Protein AF-A0A3C1H1U1-F1 (afdb_monomer_lite)

Sequence (69 aa):
MLIYNREPQGFIEVWMTNEEQETIDRKELTAQILEDAGHPKKCKVVYFLSGSANLTECMSSLLRKNVRT

Foldseek 3Di:
DDWADPVVVQEIEAEDEPVRVVVDDPVVVQVVVCVVVVHVPRYYYDYDYPYPDPPVVVVVVVVVVVPPD

Secondary structure (DSSP, 8-state):
-EEEEEGGGTEEEEEE-HHHHHHS-HHHHHHHHHHHTS-TTT-EEEEEE-SSS-HHHHHHHHHHHH---

Structure (mmCIF, N/CA/C/O backbone):
data_AF-A0A3C1H1U1-F1
#
_entry.id   AF-A0A3C1H1U1-F1
#
loop_
_atom_site.group_PDB
_atom_site.id
_atom_site.type_symbol
_atom_site.label_atom_id
_atom_site.label_alt_id
_atom_site.label_comp_id
_atom_site.label_asym_id
_atom_site.label_entity_id
_atom_site.label_seq_id
_atom_site.pdbx_PDB_ins_code
_atom_site.Cartn_x
_atom_site.Cartn_y
_atom_site.Cartn_z
_atom_site.occupancy
_atom_site.B_iso_or_equiv
_atom_site.auth_seq_id
_atom_site.auth_comp_id
_atom_site.auth_asym_id
_atom_site.auth_atom_id
_atom_site.pdbx_PDB_model_num
ATOM 1 N N . MET A 1 1 ? 5.435 9.501 -5.449 1.00 78.12 1 MET A N 1
ATOM 2 C CA . MET A 1 1 ? 4.408 8.972 -4.541 1.00 78.12 1 MET A CA 1
ATOM 3 C C . MET A 1 1 ? 3.583 10.127 -4.007 1.00 78.12 1 MET A C 1
ATOM 5 O O . MET A 1 1 ? 4.152 11.131 -3.594 1.00 78.12 1 MET A O 1
ATOM 9 N N . LEU A 1 2 ? 2.257 10.000 -4.024 1.00 84.62 2 LEU A N 1
ATOM 10 C CA . LEU A 1 2 ? 1.313 10.963 -3.447 1.00 84.62 2 LEU A CA 1
ATOM 11 C C . LEU A 1 2 ? 0.393 10.231 -2.466 1.00 84.62 2 LEU A C 1
ATOM 13 O O . LEU A 1 2 ? -0.123 9.169 -2.798 1.00 84.62 2 LEU A O 1
ATOM 17 N N . ILE A 1 3 ? 0.181 10.790 -1.274 1.00 86.25 3 ILE A N 1
ATOM 18 C CA . ILE A 1 3 ? -0.694 10.211 -0.247 1.00 86.25 3 ILE A CA 1
ATOM 19 C C . ILE A 1 3 ? -1.859 11.170 -0.006 1.00 86.25 3 ILE A C 1
ATOM 21 O O . ILE A 1 3 ? -1.642 12.336 0.325 1.00 86.25 3 ILE A O 1
ATOM 25 N N . TYR A 1 4 ? -3.090 10.684 -0.153 1.00 84.75 4 TYR A N 1
ATOM 26 C CA . TYR A 1 4 ? -4.299 11.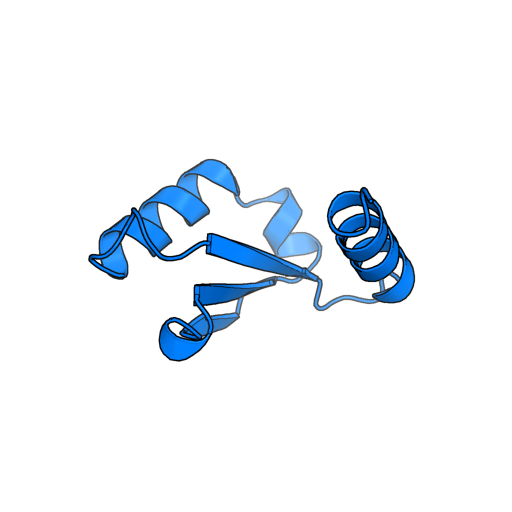440 0.162 1.00 84.75 4 TYR A CA 1
ATOM 27 C C . TYR A 1 4 ? -5.025 10.807 1.337 1.00 84.75 4 TYR A C 1
ATOM 29 O O . TYR A 1 4 ? -5.447 9.650 1.290 1.00 84.75 4 TYR A O 1
ATOM 37 N N . ASN A 1 5 ? -5.229 11.603 2.382 1.00 83.38 5 ASN A N 1
ATOM 38 C CA . ASN A 1 5 ? -6.034 11.185 3.511 1.00 83.38 5 ASN A CA 1
ATOM 39 C C . ASN A 1 5 ? -7.528 11.243 3.136 1.00 83.38 5 ASN A C 1
ATOM 41 O O . ASN A 1 5 ? -8.091 12.317 2.910 1.00 83.38 5 ASN A O 1
ATOM 45 N N . ARG A 1 6 ? -8.164 10.071 3.050 1.00 83.12 6 ARG A N 1
ATOM 46 C CA . ARG A 1 6 ? -9.609 9.900 2.857 1.0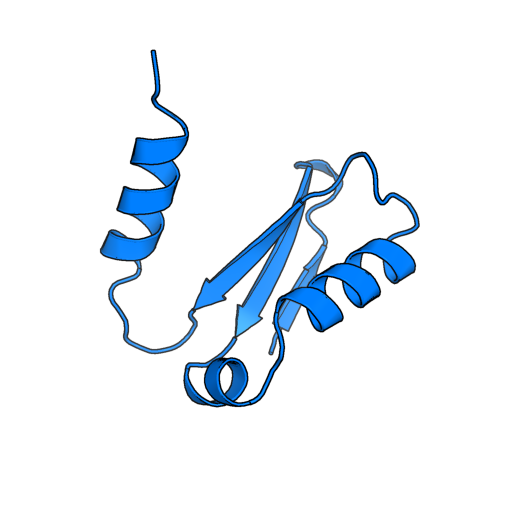0 83.12 6 ARG A CA 1
ATOM 47 C C . ARG A 1 6 ? -10.242 9.225 4.075 1.00 83.12 6 ARG A C 1
ATOM 49 O O . ARG A 1 6 ? -11.236 8.519 3.940 1.00 83.12 6 ARG A O 1
ATOM 56 N N . GLU A 1 7 ? -9.706 9.445 5.274 1.00 77.25 7 GLU A N 1
ATOM 57 C CA . GLU A 1 7 ? -10.220 8.879 6.527 1.00 77.25 7 GLU A CA 1
ATOM 58 C C . GLU A 1 7 ? -11.738 9.014 6.716 1.00 77.25 7 GLU A C 1
ATOM 60 O O . GLU A 1 7 ? -12.349 8.028 7.133 1.00 77.25 7 GLU A O 1
ATOM 65 N N . PRO A 1 8 ? -12.401 10.138 6.352 1.00 80.19 8 PRO A N 1
ATOM 66 C CA . PRO A 1 8 ? -13.864 10.229 6.411 1.00 80.19 8 PRO A CA 1
ATOM 67 C C . PRO A 1 8 ? -14.593 9.168 5.568 1.00 80.19 8 PRO A C 1
ATOM 69 O O . PRO A 1 8 ? -15.753 8.861 5.823 1.00 80.19 8 PRO A O 1
ATOM 72 N N . GLN A 1 9 ? -13.919 8.614 4.561 1.00 80.81 9 GLN A N 1
ATOM 73 C CA . GLN A 1 9 ? -14.391 7.560 3.659 1.00 80.81 9 GLN A CA 1
ATOM 74 C C . GLN A 1 9 ? -13.845 6.173 4.059 1.00 80.81 9 GLN A C 1
ATOM 76 O O . GLN A 1 9 ? -14.178 5.172 3.427 1.00 80.81 9 GLN A O 1
ATOM 81 N N . GLY A 1 10 ? -13.038 6.095 5.125 1.00 81.88 10 GLY A N 1
ATOM 82 C CA . GLY A 1 10 ? -12.509 4.858 5.705 1.00 81.88 10 GLY A CA 1
ATOM 83 C C . GLY A 1 10 ? -11.223 4.330 5.064 1.00 81.88 10 GLY A C 1
ATOM 84 O O . GLY A 1 10 ? -10.860 3.174 5.302 1.00 81.88 10 GLY A O 1
ATOM 85 N N . PHE A 1 11 ? -10.530 5.127 4.244 1.00 84.25 11 PHE A N 1
ATOM 86 C CA . PHE A 1 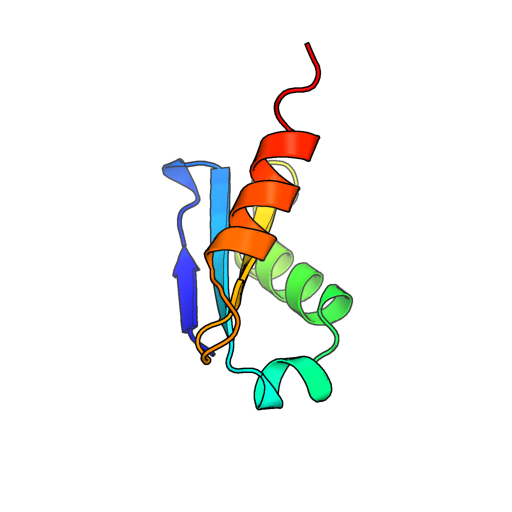11 ? -9.277 4.705 3.615 1.00 84.25 11 PHE A CA 1
ATOM 87 C C . PHE A 1 11 ? -8.269 5.843 3.407 1.00 84.25 11 PHE A C 1
ATOM 89 O O . PHE A 1 11 ? -8.601 7.013 3.518 1.00 84.25 11 PHE A O 1
ATOM 96 N N . ILE A 1 12 ? -7.020 5.498 3.108 1.00 86.44 12 ILE A N 1
ATOM 97 C CA . ILE A 1 12 ? -5.960 6.418 2.680 1.00 86.44 12 ILE A CA 1
ATOM 98 C C . ILE A 1 12 ? -5.529 5.984 1.286 1.00 86.44 12 ILE A C 1
ATOM 100 O O . ILE A 1 12 ? -5.241 4.808 1.060 1.00 86.44 12 ILE A O 1
ATOM 104 N N . GLU A 1 13 ? -5.512 6.919 0.343 1.00 89.00 13 GLU A N 1
ATOM 105 C CA . GLU A 1 13 ? -5.068 6.654 -1.021 1.00 89.00 13 GLU A CA 1
ATOM 106 C C . GLU A 1 13 ? -3.568 6.876 -1.126 1.00 89.00 13 GLU A C 1
ATOM 108 O O . GLU A 1 13 ? -3.062 7.927 -0.737 1.00 89.00 13 GLU A O 1
ATOM 113 N N . VAL A 1 14 ? -2.865 5.917 -1.713 1.00 87.75 14 VAL A N 1
ATOM 114 C CA . VAL A 1 14 ? -1.436 6.019 -1.999 1.00 87.75 14 VAL A CA 1
ATOM 115 C C . VAL A 1 14 ? -1.239 5.828 -3.489 1.00 87.75 14 VAL A C 1
ATOM 117 O O . VAL A 1 14 ? -1.437 4.737 -4.015 1.00 87.75 14 VAL A O 1
ATOM 120 N N . TRP A 1 15 ? -0.859 6.892 -4.178 1.00 86.38 15 TRP A N 1
ATOM 121 C CA . TRP A 1 15 ? -0.585 6.894 -5.606 1.00 86.38 15 TRP A CA 1
ATOM 122 C C . TRP A 1 15 ? 0.912 6.758 -5.835 1.00 86.38 15 TRP A C 1
ATOM 124 O O . TRP A 1 15 ? 1.704 7.554 -5.325 1.00 86.38 15 TRP A O 1
ATOM 134 N N . MET A 1 16 ? 1.299 5.738 -6.590 1.00 81.75 16 MET A N 1
ATOM 135 C CA . MET A 1 16 ? 2.699 5.408 -6.848 1.00 81.75 16 MET A CA 1
ATOM 136 C C . MET A 1 16 ? 2.924 5.187 -8.337 1.00 81.75 16 MET A C 1
ATOM 138 O O . MET A 1 16 ? 2.044 4.664 -9.027 1.00 81.75 16 MET A O 1
ATOM 142 N N . THR A 1 17 ? 4.111 5.541 -8.822 1.00 81.62 17 THR A N 1
ATOM 143 C CA . THR A 1 17 ? 4.562 5.117 -10.152 1.00 81.62 17 THR A CA 1
ATOM 144 C C . THR A 1 17 ? 4.972 3.639 -10.136 1.00 81.62 17 THR A C 1
ATOM 146 O O . THR A 1 17 ? 5.130 3.033 -9.074 1.00 81.62 17 THR A O 1
ATOM 149 N N . ASN A 1 18 ? 5.143 3.038 -11.318 1.00 78.44 18 ASN A N 1
ATOM 150 C CA . ASN A 1 18 ? 5.610 1.649 -11.423 1.00 78.44 18 ASN A CA 1
ATOM 151 C C . ASN A 1 18 ? 7.009 1.477 -10.803 1.00 78.44 18 ASN A C 1
ATOM 153 O O . ASN A 1 18 ? 7.226 0.544 -10.039 1.00 78.44 18 ASN A O 1
ATOM 157 N N . GLU A 1 19 ? 7.912 2.426 -11.058 1.00 81.06 19 GLU A N 1
ATOM 158 C CA . GLU A 1 19 ? 9.288 2.447 -10.534 1.00 81.06 19 GLU A CA 1
ATOM 159 C C . GLU A 1 19 ? 9.318 2.506 -8.995 1.00 81.06 19 GLU A C 1
ATOM 161 O O . GLU A 1 19 ? 10.098 1.820 -8.333 1.00 81.06 19 GLU A O 1
ATOM 166 N N . GLU A 1 20 ? 8.416 3.290 -8.401 1.00 78.50 20 GLU A N 1
ATOM 167 C CA . GLU A 1 20 ? 8.284 3.402 -6.946 1.00 78.50 20 GLU A CA 1
ATOM 168 C C . GLU A 1 20 ? 7.791 2.098 -6.310 1.00 78.50 20 GLU A C 1
ATOM 170 O O . GLU A 1 20 ? 8.169 1.771 -5.191 1.00 78.50 20 GLU A O 1
ATOM 175 N N . GLN A 1 21 ? 6.966 1.310 -7.001 1.00 76.44 21 GLN A N 1
ATOM 176 C CA . GLN A 1 21 ? 6.479 0.041 -6.455 1.00 76.44 21 GLN A CA 1
ATOM 177 C C . GLN A 1 21 ? 7.492 -1.096 -6.508 1.00 76.44 21 GLN A C 1
ATOM 179 O O . GLN A 1 21 ? 7.403 -2.007 -5.689 1.00 76.44 21 GLN A O 1
ATOM 184 N N . GLU A 1 22 ? 8.425 -1.066 -7.456 1.00 80.94 22 GLU A N 1
ATOM 185 C CA . GLU A 1 22 ? 9.498 -2.063 -7.527 1.00 80.94 22 GLU A CA 1
ATOM 186 C C . GLU A 1 22 ? 10.505 -1.899 -6.385 1.00 80.94 22 GLU A C 1
ATOM 188 O O . GLU A 1 22 ? 11.177 -2.854 -6.002 1.00 80.94 22 GLU A O 1
ATOM 193 N N . THR A 1 23 ? 10.589 -0.693 -5.825 1.00 83.88 23 THR A N 1
ATOM 194 C CA . THR A 1 23 ? 11.586 -0.321 -4.818 1.00 83.88 23 THR A CA 1
ATOM 195 C C . THR A 1 23 ? 11.024 -0.226 -3.401 1.00 83.88 23 THR A C 1
ATOM 197 O O . THR A 1 23 ? 11.791 -0.298 -2.444 1.00 83.88 23 THR A O 1
ATOM 200 N N . ILE A 1 24 ? 9.703 -0.097 -3.242 1.00 84.12 24 ILE A N 1
ATOM 201 C CA . ILE A 1 24 ? 9.060 0.122 -1.942 1.00 84.12 24 ILE A CA 1
ATOM 202 C C . ILE A 1 24 ? 8.358 -1.144 -1.440 1.00 84.12 24 ILE A C 1
ATOM 204 O O . IL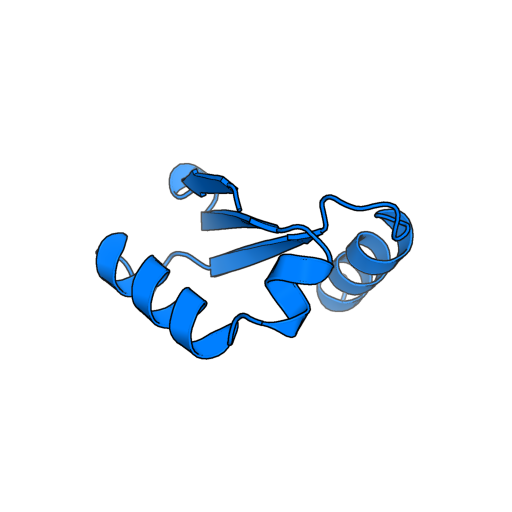E A 1 24 ? 7.457 -1.684 -2.090 1.00 84.12 24 ILE A O 1
ATOM 208 N N . ASP A 1 25 ? 8.685 -1.561 -0.211 1.00 87.00 25 ASP A N 1
ATOM 209 C CA . ASP A 1 25 ? 7.908 -2.576 0.502 1.00 87.00 25 ASP A CA 1
ATOM 210 C C . ASP A 1 25 ? 6.559 -1.990 0.948 1.00 87.00 25 ASP A C 1
ATOM 212 O O . ASP A 1 25 ? 6.450 -1.172 1.866 1.00 87.00 25 ASP A O 1
ATOM 216 N N . ARG A 1 26 ? 5.485 -2.439 0.290 1.00 84.00 26 ARG A N 1
ATOM 217 C CA . ARG A 1 26 ? 4.122 -1.977 0.583 1.00 84.00 26 ARG A CA 1
ATOM 218 C C . ARG A 1 26 ? 3.670 -2.303 2.004 1.00 84.00 26 ARG A C 1
ATOM 220 O O . ARG A 1 26 ? 2.830 -1.580 2.532 1.00 84.00 26 ARG A O 1
ATOM 227 N N . LYS A 1 27 ? 4.160 -3.384 2.620 1.00 85.06 27 LYS A N 1
ATOM 228 C CA . LYS A 1 27 ? 3.773 -3.751 3.991 1.00 85.06 27 LYS A CA 1
ATOM 229 C C . LYS A 1 27 ? 4.356 -2.767 4.988 1.00 85.06 27 LYS A C 1
ATOM 231 O O . LYS A 1 27 ? 3.634 -2.318 5.875 1.00 85.06 27 LYS A O 1
ATOM 236 N N . GLU A 1 28 ? 5.628 -2.425 4.813 1.00 89.06 28 GLU A N 1
ATOM 237 C CA . GLU A 1 28 ? 6.310 -1.450 5.658 1.00 89.06 28 GLU A CA 1
ATOM 238 C C . GLU A 1 28 ? 5.670 -0.067 5.508 1.00 89.06 28 GLU A C 1
ATOM 240 O O . GLU A 1 28 ? 5.273 0.546 6.498 1.00 89.06 28 GLU A O 1
ATOM 245 N N . LEU A 1 29 ? 5.433 0.364 4.266 1.00 88.06 29 LEU A N 1
ATOM 246 C CA . LEU A 1 29 ? 4.773 1.636 3.989 1.00 88.06 29 LEU A CA 1
ATOM 247 C C . LEU A 1 29 ? 3.339 1.685 4.549 1.00 88.06 29 LEU A C 1
ATOM 249 O O . LEU A 1 29 ? 2.923 2.700 5.097 1.00 88.06 29 LEU A O 1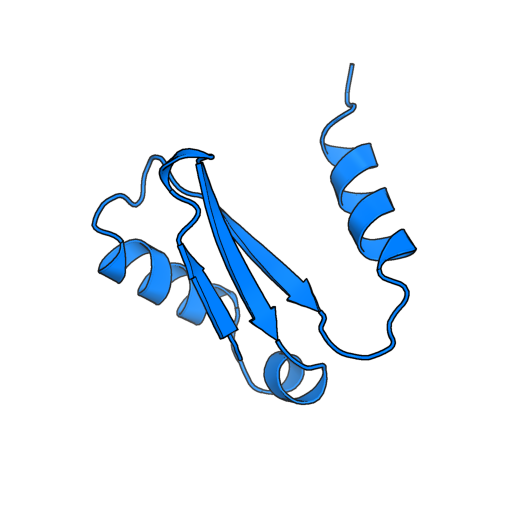
ATOM 253 N N . THR A 1 30 ? 2.576 0.591 4.455 1.00 88.06 30 THR A N 1
ATOM 254 C CA . THR A 1 30 ? 1.231 0.513 5.054 1.00 88.06 30 THR A CA 1
ATOM 255 C C . THR A 1 30 ? 1.289 0.685 6.572 1.00 88.06 30 THR A C 1
ATOM 257 O O . THR A 1 30 ? 0.437 1.370 7.134 1.00 88.06 30 THR A O 1
ATOM 260 N N . ALA A 1 31 ? 2.269 0.066 7.237 1.00 87.31 31 ALA A N 1
ATOM 261 C CA . ALA A 1 31 ? 2.425 0.167 8.684 1.00 87.31 31 ALA A CA 1
ATOM 262 C C . ALA A 1 31 ? 2.732 1.607 9.113 1.00 87.31 31 ALA A C 1
ATOM 264 O O . ALA A 1 31 ? 2.045 2.121 9.991 1.00 87.31 31 ALA A O 1
ATOM 265 N N . GLN A 1 32 ? 3.671 2.269 8.429 1.00 88.19 32 GLN A N 1
ATOM 266 C CA . GLN A 1 32 ? 4.025 3.670 8.688 1.00 88.19 32 GLN A CA 1
ATOM 267 C C . GLN A 1 32 ? 2.820 4.603 8.501 1.00 88.19 32 GLN A C 1
ATOM 269 O O . GLN A 1 32 ? 2.498 5.393 9.380 1.00 88.19 32 GLN A O 1
ATOM 274 N N . ILE A 1 33 ? 2.075 4.446 7.401 1.00 87.38 33 ILE A N 1
ATOM 275 C CA . ILE A 1 33 ? 0.891 5.273 7.119 1.00 87.38 33 ILE A CA 1
ATOM 276 C C . ILE A 1 33 ? -0.201 5.092 8.186 1.00 87.38 33 ILE A C 1
ATOM 278 O O . ILE A 1 33 ? -0.869 6.053 8.563 1.00 87.38 33 ILE A O 1
ATOM 282 N N . LEU A 1 34 ? -0.418 3.864 8.663 1.00 84.19 34 LEU A N 1
ATOM 283 C CA . LEU A 1 34 ? -1.425 3.590 9.692 1.00 84.19 34 LEU A CA 1
ATOM 284 C C . LEU A 1 34 ? -0.997 4.064 11.086 1.00 84.19 34 LEU A C 1
ATOM 286 O O . LEU A 1 34 ? -1.869 4.390 11.894 1.00 84.19 34 LEU A O 1
ATOM 290 N N . GLU A 1 35 ? 0.307 4.083 11.365 1.00 86.12 35 GLU A N 1
ATOM 291 C CA . GLU A 1 35 ? 0.877 4.661 12.583 1.00 86.12 35 GLU A CA 1
ATOM 292 C C . GLU A 1 35 ? 0.686 6.183 12.596 1.00 86.12 35 GLU A C 1
ATOM 294 O O . GLU A 1 35 ? 0.092 6.711 13.539 1.00 86.12 35 GLU A O 1
ATOM 299 N N . ASP A 1 36 ? 1.054 6.858 11.504 1.00 83.25 36 ASP A N 1
ATOM 300 C CA . ASP A 1 36 ? 0.907 8.310 11.336 1.00 83.25 36 ASP A CA 1
ATOM 301 C C . ASP A 1 36 ? -0.557 8.770 11.401 1.00 83.25 36 ASP A C 1
ATOM 303 O O . ASP A 1 36 ? -0.866 9.830 11.947 1.00 83.25 36 ASP A O 1
ATOM 307 N N . ALA A 1 37 ? -1.485 7.962 10.881 1.00 76.62 37 ALA A N 1
ATOM 308 C CA . ALA A 1 37 ? -2.918 8.254 10.910 1.00 76.62 37 ALA A CA 1
ATOM 309 C C . ALA A 1 37 ? -3.549 8.127 12.314 1.00 76.62 37 ALA A C 1
ATOM 311 O O . ALA A 1 37 ? -4.722 8.447 12.498 1.00 76.62 37 ALA A O 1
ATOM 312 N N . GLY A 1 38 ? -2.834 7.593 13.315 1.00 75.06 38 GLY A N 1
ATOM 313 C CA . GLY A 1 38 ? -3.316 7.462 14.699 1.00 75.06 38 GLY A CA 1
ATOM 314 C C . GLY A 1 38 ? -4.536 6.541 14.898 1.00 75.06 38 GLY A C 1
ATOM 315 O O . GLY A 1 38 ? -5.023 6.368 16.021 1.00 75.06 38 GLY A O 1
ATOM 316 N N . HIS A 1 39 ? -5.053 5.925 13.828 1.00 68.81 39 HIS A N 1
ATOM 317 C CA . HIS A 1 39 ? -6.298 5.150 13.813 1.00 68.81 39 HIS A CA 1
ATOM 318 C C . HIS A 1 39 ? -6.171 3.821 13.038 1.00 68.81 39 HIS A C 1
ATOM 320 O O . HIS A 1 39 ? -6.928 3.564 12.094 1.00 68.81 39 HIS A O 1
ATOM 326 N N . PRO A 1 40 ? -5.303 2.892 13.485 1.00 60.72 40 PRO A N 1
ATOM 327 C CA . PRO A 1 40 ? -4.980 1.664 12.749 1.00 60.72 40 PRO A CA 1
ATOM 328 C C . PRO A 1 40 ? -6.163 0.698 12.551 1.00 60.72 40 PRO A C 1
ATOM 330 O O . PRO A 1 40 ? -6.094 -0.205 11.725 1.00 60.72 40 PRO A O 1
ATOM 333 N N . LYS A 1 41 ? -7.266 0.853 13.301 1.00 62.41 41 LYS A N 1
ATOM 334 C CA . LYS A 1 41 ? -8.413 -0.079 13.271 1.00 62.41 41 LYS A CA 1
ATOM 335 C C . LYS A 1 41 ? -9.564 0.332 12.347 1.00 62.41 41 LYS A C 1
ATOM 337 O O . LYS A 1 41 ? -10.456 -0.483 12.129 1.00 62.41 41 LYS A O 1
ATOM 342 N N . LYS A 1 42 ? -9.594 1.573 11.845 1.00 68.44 42 LYS A N 1
ATOM 343 C CA . LYS A 1 42 ? -10.732 2.093 11.055 1.00 68.44 42 LYS A CA 1
ATOM 344 C C . LYS A 1 42 ? -10.379 2.494 9.627 1.00 68.44 42 LYS A C 1
ATOM 346 O O . LYS A 1 42 ? -11.294 2.731 8.844 1.00 68.44 42 LYS A O 1
ATOM 351 N N . CYS A 1 43 ? -9.093 2.545 9.292 1.00 73.81 43 CYS A N 1
ATOM 352 C CA . CYS A 1 43 ? -8.630 3.037 8.006 1.00 73.81 43 CYS A CA 1
ATOM 353 C C . CYS A 1 43 ? -7.902 1.937 7.227 1.00 73.81 43 CYS A C 1
ATOM 355 O O . CYS A 1 43 ? -7.092 1.202 7.790 1.00 73.81 43 CYS A O 1
ATOM 357 N N . LYS A 1 44 ? -8.207 1.796 5.935 1.00 84.19 44 LYS A N 1
ATOM 358 C CA . LYS A 1 44 ? -7.493 0.897 5.014 1.00 84.19 44 LYS A CA 1
ATOM 359 C C . LYS A 1 44 ? -6.555 1.704 4.123 1.00 84.19 44 LYS A C 1
ATOM 361 O O . LYS A 1 44 ? -6.955 2.735 3.607 1.00 84.19 44 LYS A O 1
ATOM 366 N N . VAL A 1 45 ? -5.349 1.214 3.865 1.00 85.50 45 VAL A N 1
ATOM 367 C CA . VAL A 1 45 ? -4.457 1.829 2.868 1.00 85.50 45 VAL A CA 1
ATOM 368 C C . VAL A 1 45 ? -4.745 1.212 1.498 1.00 85.50 45 VAL A C 1
ATOM 370 O O . VAL A 1 45 ? -4.753 -0.012 1.354 1.00 85.50 45 VAL A O 1
ATOM 373 N N . VAL A 1 46 ? -5.023 2.049 0.499 1.00 86.19 46 VAL A N 1
ATOM 374 C CA . VAL A 1 46 ? -5.355 1.630 -0.868 1.00 86.19 46 VAL A CA 1
ATOM 375 C C . VAL A 1 46 ? -4.325 2.199 -1.829 1.00 86.19 46 VAL A C 1
ATOM 377 O O . VAL A 1 46 ? -4.157 3.410 -1.937 1.00 86.19 46 VAL A O 1
ATOM 380 N N . TYR A 1 47 ? -3.655 1.304 -2.548 1.00 85.38 47 TYR A N 1
ATOM 381 C CA . TYR A 1 47 ? -2.614 1.659 -3.503 1.00 85.38 47 TYR A CA 1
ATOM 382 C C . TYR A 1 47 ? -3.190 1.807 -4.910 1.00 85.38 47 TYR A C 1
ATOM 384 O O . TYR A 1 47 ? -3.781 0.867 -5.447 1.00 85.38 47 TYR A O 1
ATOM 392 N N . PHE A 1 48 ? -2.965 2.968 -5.513 1.00 79.75 48 PHE A N 1
ATOM 393 C CA . PHE A 1 48 ? -3.289 3.287 -6.895 1.00 79.75 48 PHE A CA 1
ATOM 394 C C . PHE A 1 48 ? -2.002 3.440 -7.705 1.00 79.75 48 PHE A C 1
ATOM 396 O O . PHE A 1 48 ? -1.014 4.019 -7.255 1.00 79.75 48 PHE A O 1
ATOM 403 N N . LEU A 1 49 ? -2.014 2.896 -8.916 1.00 73.88 49 LEU A N 1
ATOM 404 C CA . LEU A 1 49 ? -0.896 2.972 -9.846 1.00 73.88 49 LEU A CA 1
ATOM 405 C C . LEU A 1 49 ? -1.087 4.164 -10.779 1.00 73.88 49 LEU A C 1
ATOM 407 O O . LEU A 1 49 ? -1.971 4.151 -11.636 1.00 73.88 49 LEU A O 1
ATOM 411 N N . SER A 1 50 ? -0.254 5.192 -10.629 1.00 64.50 50 SER A N 1
ATOM 412 C CA . SER A 1 50 ? -0.139 6.273 -11.605 1.00 64.50 50 SER A CA 1
ATOM 413 C C . SER A 1 50 ? 0.994 5.944 -12.576 1.00 64.50 50 SER A C 1
ATOM 415 O O . SER A 1 50 ? 2.130 6.381 -12.406 1.00 64.50 50 SER A O 1
ATOM 417 N N . GLY A 1 51 ? 0.698 5.136 -13.588 1.00 55.47 51 GLY A N 1
ATOM 418 C CA . GLY A 1 51 ? 1.648 4.848 -14.660 1.00 55.47 51 GLY A CA 1
ATOM 419 C C . GLY A 1 51 ? 1.129 3.759 -15.579 1.00 55.47 51 GLY A C 1
ATOM 420 O O . GLY A 1 51 ? 1.282 2.598 -15.238 1.00 55.47 51 GLY A O 1
ATOM 421 N N . SER A 1 52 ? 0.478 4.164 -16.679 1.00 56.81 52 SER A N 1
ATOM 422 C CA . SER A 1 52 ? 0.071 3.413 -17.895 1.00 56.81 52 SER A CA 1
ATOM 423 C C . SER A 1 52 ? -0.331 1.924 -17.819 1.00 56.81 52 SER A C 1
ATOM 425 O O . SER A 1 52 ? -0.538 1.305 -18.860 1.00 56.81 52 SER A O 1
ATOM 427 N N . ALA A 1 53 ? -0.526 1.335 -16.646 1.00 51.75 53 ALA A N 1
ATOM 428 C CA . ALA A 1 53 ? -1.137 0.034 -16.467 1.00 51.75 53 ALA A CA 1
ATOM 429 C C . ALA A 1 53 ? -2.640 0.263 -16.326 1.00 51.75 53 ALA A C 1
ATOM 431 O O . ALA A 1 53 ? -3.077 1.047 -15.483 1.00 51.75 53 ALA A O 1
ATOM 432 N N . ASN A 1 54 ? -3.417 -0.373 -17.204 1.00 54.62 54 ASN A N 1
ATOM 433 C CA . ASN A 1 54 ? -4.869 -0.259 -17.298 1.00 54.62 54 ASN A CA 1
ATOM 434 C C . ASN A 1 54 ? -5.531 -0.258 -15.905 1.00 54.62 54 ASN A C 1
ATOM 436 O O . ASN A 1 54 ? -5.758 -1.314 -15.314 1.00 54.62 54 ASN A O 1
ATOM 440 N N . LEU A 1 55 ? -5.905 0.934 -15.417 1.00 55.31 55 LEU A N 1
ATOM 441 C CA . LEU A 1 55 ? -6.702 1.159 -14.198 1.00 55.31 55 LEU A CA 1
ATOM 442 C C . LEU A 1 55 ? -7.912 0.211 -14.121 1.00 55.31 55 LEU A C 1
ATOM 444 O O . LEU A 1 55 ? -8.322 -0.210 -13.040 1.00 55.31 55 LEU A O 1
ATOM 448 N N . THR A 1 56 ? -8.433 -0.178 -15.284 1.00 56.88 56 THR A N 1
ATOM 449 C CA . THR A 1 56 ? -9.499 -1.155 -15.500 1.00 56.88 56 THR A CA 1
ATOM 450 C C . THR A 1 56 ? -9.241 -2.518 -14.851 1.00 56.88 56 THR A C 1
ATOM 452 O O . THR A 1 56 ? -10.166 -3.077 -14.262 1.00 56.88 56 THR A O 1
ATOM 455 N N . GLU A 1 57 ? -8.026 -3.073 -14.910 1.00 56.88 57 GLU A N 1
ATOM 456 C CA . GLU A 1 57 ? -7.740 -4.406 -14.351 1.00 56.88 57 GLU A CA 1
ATOM 457 C C . GLU A 1 57 ? -7.649 -4.380 -12.822 1.00 56.88 57 GLU A C 1
ATOM 459 O O . GLU A 1 57 ? -8.254 -5.222 -12.147 1.00 56.88 57 GLU A O 1
ATOM 464 N N . CYS A 1 58 ? -6.980 -3.370 -12.258 1.00 55.34 58 CYS A N 1
ATOM 465 C CA . CYS A 1 58 ? -6.923 -3.173 -10.809 1.00 55.34 58 CYS A CA 1
ATOM 466 C C . CYS A 1 58 ? -8.319 -2.917 -10.222 1.00 55.34 58 CYS A C 1
ATOM 468 O O . CYS A 1 58 ? -8.706 -3.569 -9.248 1.00 55.34 58 CYS A O 1
ATOM 470 N N . MET A 1 59 ? -9.106 -2.039 -10.855 1.00 60.44 59 MET A N 1
ATOM 471 C CA . MET A 1 59 ? -10.496 -1.774 -10.470 1.00 60.44 59 MET A CA 1
ATOM 472 C C . MET A 1 59 ? -11.368 -3.027 -10.582 1.00 60.44 59 MET A C 1
ATOM 474 O O . MET A 1 59 ? -12.116 -3.339 -9.659 1.00 60.44 59 MET A O 1
ATOM 478 N N . SER A 1 60 ? -11.239 -3.799 -11.664 1.00 61.28 60 SER A N 1
ATOM 479 C CA . SER A 1 60 ? -12.007 -5.035 -11.856 1.00 61.28 60 SER A CA 1
ATOM 480 C C . SER A 1 60 ? -11.711 -6.076 -10.777 1.00 61.28 60 SER A C 1
ATOM 482 O O . SER A 1 60 ? -12.627 -6.743 -10.301 1.00 61.28 60 SER A O 1
ATOM 484 N N . SER A 1 61 ? -10.449 -6.215 -10.363 1.00 60.44 61 SER A N 1
ATOM 485 C CA . SER A 1 61 ? -10.055 -7.137 -9.292 1.00 60.44 61 SER A CA 1
ATOM 486 C C . SER A 1 61 ? -10.602 -6.699 -7.927 1.00 60.44 61 SER A C 1
ATOM 488 O O . SER A 1 61 ? -11.127 -7.522 -7.174 1.00 60.44 61 SER A O 1
ATOM 490 N N . LEU A 1 62 ? -10.552 -5.395 -7.628 1.00 57.84 62 LEU A N 1
ATOM 491 C CA . LEU A 1 62 ? -11.117 -4.818 -6.405 1.00 57.84 62 LEU A CA 1
ATOM 492 C C . LEU A 1 62 ? -12.641 -4.971 -6.346 1.00 57.84 62 LEU A C 1
ATOM 494 O O . LEU A 1 62 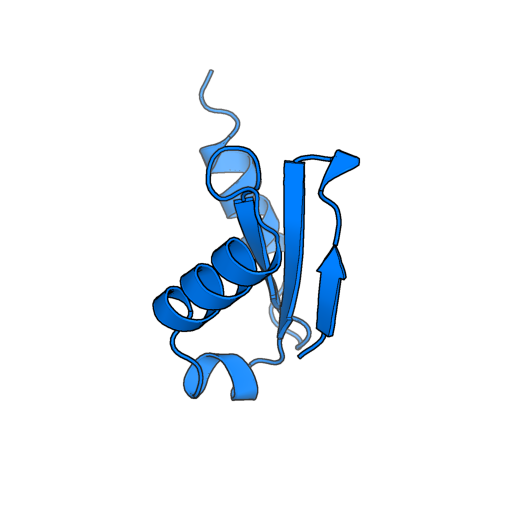? -13.170 -5.398 -5.320 1.00 57.84 62 LEU A O 1
ATOM 498 N N . LEU A 1 63 ? -13.344 -4.690 -7.444 1.00 67.12 63 LEU A N 1
ATOM 499 C CA . LEU A 1 63 ? -14.795 -4.842 -7.528 1.00 67.12 63 LEU A CA 1
ATOM 500 C C . LEU A 1 63 ? -15.204 -6.315 -7.401 1.00 67.12 63 LEU A C 1
ATOM 502 O O . LEU A 1 63 ? -16.039 -6.643 -6.566 1.00 67.12 63 LEU A O 1
ATOM 506 N N . ARG A 1 64 ? -14.558 -7.240 -8.122 1.00 64.75 64 ARG A N 1
ATOM 507 C CA . ARG A 1 64 ? -14.877 -8.680 -8.028 1.00 64.75 64 ARG A CA 1
ATOM 508 C C . ARG A 1 64 ? -14.656 -9.262 -6.632 1.00 64.75 64 ARG A C 1
ATOM 510 O O . ARG A 1 64 ? -15.391 -10.156 -6.229 1.00 64.75 64 ARG A O 1
ATOM 517 N N . LYS A 1 65 ? -13.661 -8.776 -5.885 1.00 57.78 65 LYS A N 1
ATOM 518 C CA . LYS A 1 65 ? -13.425 -9.227 -4.503 1.00 57.78 65 LYS A CA 1
ATOM 519 C C . LYS A 1 65 ? -14.448 -8.679 -3.505 1.00 57.78 65 LYS A C 1
ATOM 521 O O . LYS A 1 65 ? -14.668 -9.327 -2.487 1.00 57.78 65 LYS A O 1
ATOM 526 N N . ASN A 1 66 ? -15.061 -7.527 -3.785 1.00 54.66 66 ASN A N 1
ATOM 527 C CA . ASN A 1 66 ? -16.051 -6.895 -2.905 1.00 54.66 66 ASN A CA 1
ATOM 528 C C . ASN A 1 66 ? -17.511 -7.203 -3.286 1.00 54.66 66 ASN A C 1
ATOM 530 O O . ASN A 1 66 ? -18.387 -7.029 -2.450 1.00 54.66 66 ASN A O 1
ATOM 534 N N . VAL A 1 67 ? -17.781 -7.710 -4.496 1.00 57.00 67 VAL A N 1
ATOM 535 C CA . VAL A 1 67 ? -19.121 -8.155 -4.942 1.00 57.00 67 VAL A CA 1
ATOM 536 C C . VAL A 1 67 ? -19.298 -9.671 -4.735 1.00 57.00 67 VAL A C 1
ATOM 538 O O . VAL A 1 67 ? -19.878 -10.367 -5.561 1.00 57.00 67 VAL A O 1
ATOM 541 N N . ARG A 1 68 ? -18.777 -10.229 -3.633 1.00 48.56 68 ARG A N 1
ATOM 542 C CA . ARG A 1 68 ? -19.230 -11.551 -3.170 1.00 48.56 68 ARG A CA 1
ATOM 543 C C . ARG A 1 68 ? -20.553 -11.370 -2.426 1.00 48.56 68 ARG A C 1
ATOM 545 O O . ARG A 1 68 ? -20.549 -11.156 -1.215 1.00 48.56 68 ARG A O 1
ATOM 552 N N . THR A 1 69 ? -21.639 -11.447 -3.186 1.00 45.25 69 THR A N 1
ATOM 553 C CA . THR A 1 69 ? -22.969 -11.857 -2.720 1.00 45.25 69 THR A CA 1
ATOM 554 C C . THR A 1 69 ? -23.205 -13.298 -3.142 1.00 45.25 69 THR A C 1
ATOM 556 O O . THR A 1 69 ? -22.735 -13.659 -4.247 1.00 45.25 69 THR A O 1
#

Radius of gyration: 12.86 Å; chains: 1; bounding box: 35×23×33 Å

pLDDT: mean 74.52, std 12.64, range [45.25, 89.06]